Protein AF-A0A1S4J9V7-F1 (afdb_monomer)

Mean predicted aligned error: 9.52 Å

Organism: Culex quinquefasciatus (NCBI:txid7176)

InterPro domains:
  IPR004882 Luc7-related [PF03194] (5-52)
  IPR004882 Luc7-related [PTHR12375] (4-52)

Structure (mmCIF, N/CA/C/O backbone):
data_AF-A0A1S4J9V7-F1
#
_entry.id   AF-A0A1S4J9V7-F1
#
loop_
_atom_site.group_PDB
_atom_site.id
_atom_site.type_symbol
_atom_site.label_atom_id
_atom_site.label_alt_id
_atom_site.label_comp_id
_atom_site.label_asym_id
_atom_site.label_entity_id
_atom_site.label_seq_id
_atom_site.pdbx_PDB_ins_code
_atom_site.Ca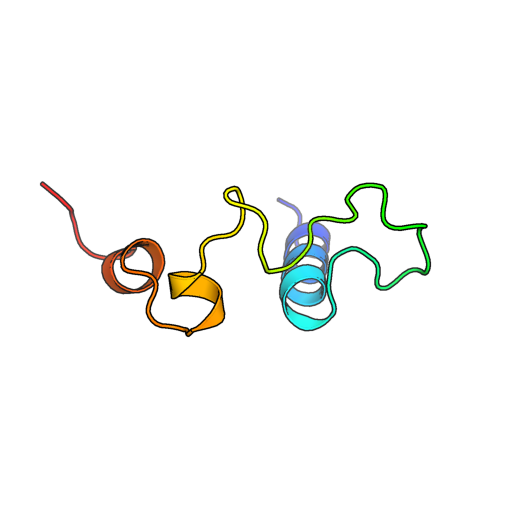rtn_x
_atom_site.Cartn_y
_atom_site.Cartn_z
_atom_site.occupancy
_atom_site.B_iso_or_equiv
_atom_site.auth_seq_id
_atom_site.auth_comp_id
_atom_site.auth_asym_id
_atom_site.auth_atom_id
_atom_site.pdbx_PDB_model_num
ATOM 1 N N . MET A 1 1 ? 11.441 6.715 13.337 1.00 59.66 1 MET A N 1
ATOM 2 C CA . MET A 1 1 ? 10.779 7.191 12.107 1.00 59.66 1 MET A CA 1
ATOM 3 C C . MET A 1 1 ? 11.116 8.661 11.964 1.00 59.66 1 MET A C 1
ATOM 5 O O . MET A 1 1 ? 10.490 9.487 12.614 1.00 59.66 1 MET A O 1
ATOM 9 N N . THR A 1 2 ? 12.176 8.985 11.231 1.00 84.19 2 THR A N 1
ATOM 10 C CA . THR A 1 2 ? 12.482 10.381 10.899 1.00 84.19 2 THR A CA 1
ATOM 11 C C . THR A 1 2 ? 11.586 10.832 9.740 1.00 84.19 2 THR A C 1
ATOM 13 O O . THR A 1 2 ? 11.062 9.994 9.004 1.00 84.19 2 THR A O 1
ATOM 16 N N . ALA A 1 3 ? 11.394 12.139 9.547 1.00 83.81 3 ALA A N 1
ATOM 17 C CA . ALA A 1 3 ? 10.597 12.654 8.426 1.00 83.81 3 ALA A CA 1
ATOM 18 C C . ALA A 1 3 ? 11.132 12.174 7.060 1.00 83.81 3 ALA A C 1
ATOM 20 O O . ALA A 1 3 ? 10.364 11.896 6.140 1.00 83.81 3 ALA A O 1
ATOM 21 N N . HIS A 1 4 ? 12.453 11.996 6.950 1.00 84.75 4 HIS A N 1
ATOM 22 C CA . HIS A 1 4 ? 13.090 11.420 5.768 1.00 84.75 4 HIS A CA 1
ATOM 23 C C . HIS A 1 4 ? 12.690 9.960 5.527 1.00 84.75 4 HIS A C 1
ATOM 25 O O . HIS A 1 4 ? 12.461 9.585 4.378 1.00 84.75 4 HIS A O 1
ATOM 31 N N . ASP A 1 5 ? 12.534 9.157 6.583 1.00 84.62 5 ASP A N 1
ATOM 32 C CA . ASP A 1 5 ? 12.098 7.759 6.461 1.00 84.62 5 ASP A CA 1
ATOM 33 C C . ASP A 1 5 ? 10.644 7.661 5.990 1.00 84.62 5 ASP A C 1
ATOM 35 O O . ASP A 1 5 ? 10.320 6.817 5.157 1.00 84.62 5 ASP A O 1
ATOM 39 N N . GLN A 1 6 ? 9.770 8.553 6.471 1.00 84.44 6 GLN A N 1
ATOM 40 C CA . GLN A 1 6 ? 8.377 8.617 6.015 1.00 84.44 6 GLN A CA 1
ATOM 41 C C . GLN A 1 6 ? 8.279 9.016 4.543 1.00 84.44 6 GLN A C 1
ATOM 43 O O . GLN A 1 6 ? 7.583 8.354 3.774 1.00 84.44 6 GLN A O 1
ATOM 48 N N . MET A 1 7 ? 9.014 10.052 4.128 1.00 84.19 7 MET A N 1
ATOM 49 C CA . MET A 1 7 ? 9.064 10.452 2.719 1.00 84.19 7 MET A CA 1
ATOM 50 C C . MET A 1 7 ? 9.631 9.332 1.840 1.00 84.19 7 MET A C 1
ATOM 52 O O . MET A 1 7 ? 9.137 9.091 0.738 1.00 84.19 7 MET A O 1
ATOM 56 N N . ARG A 1 8 ? 10.637 8.598 2.332 1.00 82.81 8 ARG A N 1
ATOM 57 C CA . ARG A 1 8 ? 11.192 7.443 1.626 1.00 82.81 8 ARG A CA 1
ATOM 58 C C . ARG A 1 8 ? 10.140 6.347 1.455 1.00 82.81 8 ARG A C 1
ATOM 60 O O . ARG A 1 8 ? 9.932 5.922 0.323 1.00 82.81 8 ARG A O 1
ATOM 67 N N . ALA A 1 9 ? 9.448 5.963 2.524 1.00 82.38 9 ALA A N 1
ATOM 68 C CA . ALA A 1 9 ? 8.417 4.929 2.493 1.00 82.38 9 ALA A CA 1
ATOM 69 C C . ALA A 1 9 ? 7.255 5.282 1.549 1.00 82.38 9 ALA A C 1
ATOM 71 O O . ALA A 1 9 ? 6.806 4.432 0.784 1.00 82.38 9 ALA A O 1
ATOM 72 N N . MET A 1 10 ? 6.817 6.543 1.543 1.00 83.38 10 MET A N 1
ATOM 73 C CA . MET A 1 10 ? 5.754 7.009 0.647 1.00 83.38 10 MET A CA 1
ATOM 74 C C . MET A 1 10 ? 6.159 6.896 -0.827 1.00 83.38 10 MET A C 1
ATOM 76 O O . MET A 1 10 ? 5.391 6.442 -1.671 1.00 83.38 10 MET A O 1
ATOM 80 N N . LEU A 1 11 ? 7.402 7.258 -1.142 1.00 81.25 11 LEU A N 1
ATOM 81 C CA . LEU A 1 11 ? 7.928 7.121 -2.496 1.00 81.25 11 LEU A CA 1
ATOM 82 C C . LEU A 1 11 ? 8.140 5.653 -2.898 1.00 81.25 11 LEU A C 1
ATOM 84 O O . LEU A 1 11 ? 7.970 5.327 -4.069 1.00 81.25 11 LEU A O 1
ATOM 88 N N . ASP A 1 12 ? 8.484 4.769 -1.957 1.00 81.69 12 ASP A N 1
ATOM 89 C CA . ASP A 1 12 ? 8.595 3.327 -2.221 1.00 81.69 12 ASP A CA 1
ATOM 90 C C . ASP A 1 12 ? 7.228 2.690 -2.507 1.00 81.69 12 ASP A C 1
ATOM 92 O O . ASP A 1 12 ? 7.142 1.789 -3.338 1.00 81.69 12 ASP A O 1
ATOM 96 N N . GLN A 1 13 ? 6.156 3.181 -1.879 1.00 77.00 13 GLN A N 1
ATOM 97 C CA . GLN A 1 13 ? 4.787 2.778 -2.212 1.00 77.00 13 GLN A CA 1
ATOM 98 C C . GLN A 1 13 ? 4.380 3.228 -3.621 1.00 77.00 13 GLN A C 1
ATOM 100 O O . GLN A 1 13 ? 3.739 2.466 -4.338 1.00 77.00 13 GLN A O 1
ATOM 105 N N . LEU A 1 14 ? 4.761 4.444 -4.028 1.00 78.50 14 LEU A N 1
ATOM 106 C CA . LEU A 1 14 ? 4.351 5.023 -5.311 1.00 78.50 14 LEU A CA 1
ATOM 107 C C . LEU A 1 14 ? 5.173 4.509 -6.504 1.00 78.50 14 LEU A C 1
ATOM 109 O O . LEU A 1 14 ? 4.623 4.244 -7.569 1.00 78.50 14 LEU A O 1
ATOM 113 N N . MET A 1 15 ? 6.491 4.393 -6.335 1.00 77.12 15 MET A N 1
ATOM 114 C CA . MET A 1 15 ? 7.442 4.117 -7.422 1.00 77.12 15 MET A CA 1
ATOM 115 C C . MET A 1 15 ? 8.081 2.725 -7.324 1.00 77.12 15 MET A C 1
ATOM 117 O O . MET A 1 15 ? 8.859 2.338 -8.197 1.00 77.12 15 MET A O 1
ATOM 121 N N . GLY A 1 16 ? 7.777 1.973 -6.264 1.00 74.81 16 GLY A N 1
ATOM 122 C CA . GLY A 1 16 ? 8.434 0.714 -5.934 1.00 74.81 16 GLY A CA 1
ATOM 123 C C . GLY A 1 16 ? 9.778 0.911 -5.222 1.00 74.81 16 GLY A C 1
ATOM 124 O O . GLY A 1 16 ? 10.488 1.903 -5.403 1.00 74.81 16 GLY A O 1
ATOM 125 N N . THR A 1 17 ? 10.172 -0.086 -4.430 1.00 75.12 17 THR A N 1
ATOM 126 C CA . THR A 1 17 ? 11.423 -0.082 -3.645 1.00 75.12 17 THR A CA 1
ATOM 127 C C . THR A 1 17 ? 12.696 -0.114 -4.502 1.00 75.12 17 THR A C 1
ATOM 129 O O . THR A 1 17 ? 13.780 0.171 -4.002 1.00 75.12 17 THR A O 1
ATOM 132 N N . SER A 1 18 ? 12.592 -0.424 -5.800 1.00 70.56 18 SER A N 1
ATOM 133 C CA . SER A 1 18 ? 13.727 -0.503 -6.740 1.00 70.56 18 S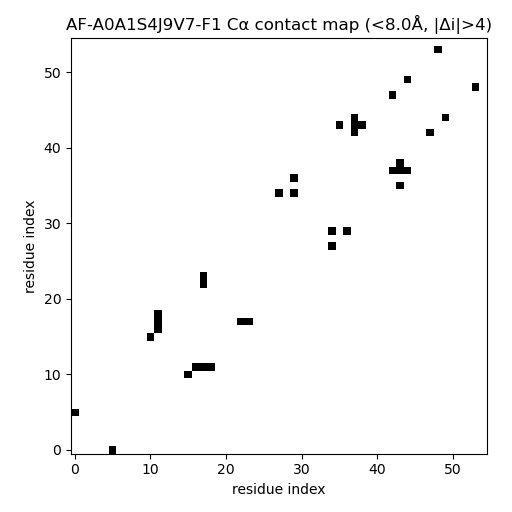ER A CA 1
ATOM 134 C C . SER A 1 18 ? 13.966 0.769 -7.565 1.00 70.56 18 SER A C 1
ATOM 136 O O . SER A 1 18 ? 14.747 0.745 -8.514 1.00 70.56 18 SER A O 1
ATOM 138 N N . ARG A 1 19 ? 13.342 1.900 -7.211 1.00 69.25 19 ARG A N 1
ATOM 139 C CA . ARG A 1 19 ? 13.458 3.183 -7.939 1.00 69.25 19 ARG A CA 1
ATOM 140 C C . ARG A 1 19 ? 14.886 3.709 -8.147 1.00 69.25 19 ARG A C 1
ATOM 142 O O . ARG A 1 19 ? 15.113 4.472 -9.076 1.00 69.25 19 ARG A O 1
ATOM 149 N N . ASN A 1 20 ? 15.845 3.300 -7.313 1.00 73.44 20 ASN A N 1
ATOM 150 C CA . ASN A 1 20 ? 17.242 3.750 -7.389 1.00 73.44 20 ASN A CA 1
ATOM 151 C C . ASN A 1 20 ? 18.131 2.855 -8.275 1.00 73.44 20 ASN A C 1
ATOM 153 O O . ASN A 1 20 ? 19.353 2.942 -8.195 1.00 73.44 20 ASN A O 1
ATOM 157 N N . GLY A 1 21 ? 17.549 1.962 -9.083 1.00 66.12 21 GLY A N 1
ATOM 158 C CA . GLY A 1 21 ? 18.323 1.057 -9.940 1.00 66.12 21 GLY A CA 1
ATOM 159 C C . GLY A 1 21 ? 19.040 -0.060 -9.175 1.00 66.12 21 GLY A C 1
ATOM 160 O O . GLY A 1 21 ? 19.876 -0.762 -9.742 1.00 66.12 21 GLY A O 1
ATOM 161 N N . GLU A 1 22 ? 18.710 -0.259 -7.895 1.00 70.12 22 GLU A N 1
ATOM 162 C CA . GLU A 1 22 ? 19.133 -1.449 -7.165 1.00 70.12 22 GLU A CA 1
ATOM 163 C C . GLU A 1 22 ? 18.515 -2.676 -7.843 1.00 70.12 22 GLU A C 1
ATOM 165 O O . GLU A 1 22 ? 17.294 -2.758 -8.001 1.00 70.12 22 GLU A O 1
ATOM 170 N N . THR A 1 23 ? 19.359 -3.630 -8.260 1.00 58.78 23 THR A N 1
ATOM 171 C CA . THR A 1 23 ? 18.900 -4.938 -8.746 1.00 58.78 23 THR A CA 1
ATOM 172 C C . THR A 1 23 ? 17.958 -5.499 -7.698 1.00 58.78 23 THR A C 1
ATOM 174 O O . THR A 1 23 ? 18.375 -5.743 -6.564 1.00 58.78 23 THR A O 1
ATOM 177 N N . ASN A 1 24 ? 16.684 -5.631 -8.064 1.00 59.91 24 ASN A N 1
ATOM 178 C CA . ASN A 1 24 ? 15.632 -6.014 -7.145 1.00 59.91 24 ASN A CA 1
ATOM 179 C C . ASN A 1 24 ? 15.972 -7.391 -6.559 1.00 59.91 24 ASN A C 1
ATOM 181 O O . ASN A 1 24 ? 15.758 -8.421 -7.197 1.00 59.91 24 ASN A O 1
ATOM 185 N N . ARG A 1 25 ? 16.545 -7.406 -5.346 1.00 57.97 25 ARG A N 1
ATOM 186 C CA . ARG A 1 25 ? 16.927 -8.637 -4.632 1.00 57.97 25 ARG A CA 1
ATOM 187 C C . ARG A 1 25 ? 15.715 -9.538 -4.381 1.00 57.97 25 ARG A C 1
ATOM 189 O O . ARG A 1 25 ? 15.882 -10.716 -4.086 1.00 57.97 25 ARG A O 1
ATOM 196 N N . TYR A 1 26 ? 14.511 -8.995 -4.548 1.00 59.84 26 TYR A N 1
ATOM 197 C CA . TYR A 1 26 ? 13.244 -9.685 -4.429 1.00 59.84 26 TYR A CA 1
A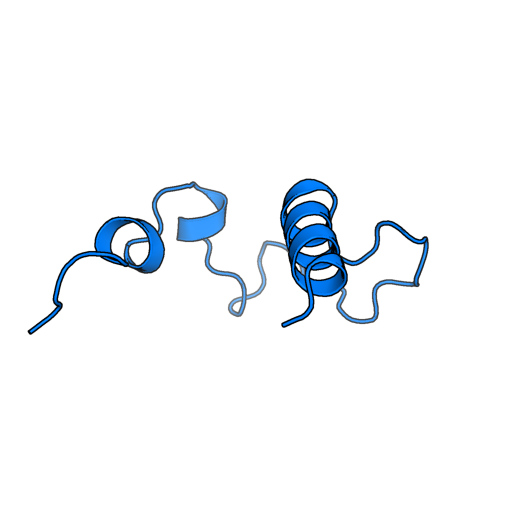TOM 198 C C . TYR A 1 26 ? 12.472 -9.552 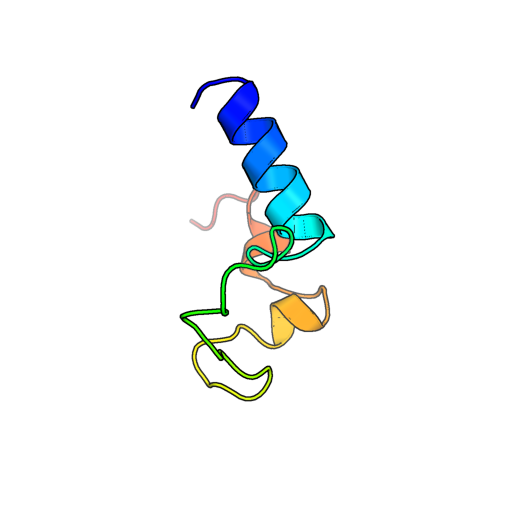-5.747 1.00 59.84 26 TYR A C 1
ATOM 200 O O . TYR A 1 26 ? 11.605 -8.696 -5.904 1.00 59.84 26 TYR A O 1
ATOM 208 N N . SER A 1 27 ? 12.755 -10.435 -6.710 1.00 65.81 27 SER A N 1
ATOM 209 C CA . SER A 1 27 ? 11.882 -10.659 -7.875 1.00 65.81 27 SER A CA 1
ATOM 210 C C . SER A 1 27 ? 10.580 -11.342 -7.426 1.00 65.81 27 SER A C 1
ATOM 212 O O . SER A 1 27 ? 10.260 -12.461 -7.822 1.00 65.81 27 SER A O 1
ATOM 214 N N . THR A 1 28 ? 9.837 -10.701 -6.526 1.00 72.06 28 THR A N 1
ATOM 215 C CA . THR A 1 28 ? 8.528 -11.168 -6.093 1.00 72.06 28 THR A CA 1
ATOM 216 C C . THR A 1 28 ? 7.567 -10.864 -7.223 1.00 72.06 28 THR A C 1
ATOM 218 O O . THR A 1 28 ? 7.225 -9.714 -7.497 1.00 72.06 28 THR A O 1
ATOM 221 N N . LYS A 1 29 ? 7.185 -11.909 -7.944 1.00 79.12 29 LYS A N 1
ATOM 222 C CA . LYS A 1 29 ? 6.282 -11.785 -9.081 1.00 79.12 29 LYS A CA 1
ATOM 223 C C . LYS A 1 29 ? 4.856 -11.608 -8.572 1.00 79.12 29 LYS A C 1
ATOM 225 O O . LYS A 1 29 ? 4.496 -12.144 -7.530 1.00 79.12 29 LYS A O 1
ATOM 230 N N . PHE A 1 30 ? 4.018 -10.917 -9.340 1.00 76.94 30 PHE A N 1
ATOM 231 C CA . PHE A 1 30 ? 2.627 -10.626 -8.957 1.00 76.94 30 PHE A CA 1
ATOM 232 C C . PHE A 1 30 ? 1.780 -11.873 -8.649 1.00 76.94 30 PHE A C 1
ATOM 234 O O . PHE A 1 30 ? 0.782 -11.796 -7.938 1.00 76.94 30 PHE A O 1
ATOM 241 N N . TYR A 1 31 ? 2.171 -13.031 -9.180 1.00 80.44 31 TYR A N 1
ATOM 242 C CA . TYR A 1 31 ? 1.493 -14.304 -8.952 1.00 80.44 31 TYR A CA 1
ATOM 243 C C . TYR A 1 31 ? 1.992 -15.081 -7.728 1.00 80.44 31 TYR A C 1
ATOM 245 O O . TYR A 1 31 ? 1.388 -16.100 -7.396 1.00 80.44 31 TYR A O 1
ATOM 253 N N . ASP A 1 32 ? 3.046 -14.621 -7.049 1.00 84.50 32 ASP A N 1
ATOM 254 C CA . ASP A 1 32 ? 3.543 -15.254 -5.827 1.00 84.50 32 ASP A CA 1
ATOM 255 C C . ASP A 1 32 ? 2.435 -15.290 -4.755 1.00 84.50 32 ASP A C 1
ATOM 257 O O . ASP A 1 32 ? 1.638 -14.359 -4.612 1.00 84.50 32 ASP A O 1
ATOM 261 N N . ASN A 1 33 ? 2.363 -16.388 -4.004 1.00 84.44 33 ASN A N 1
ATOM 262 C CA . ASN A 1 33 ? 1.407 -16.563 -2.910 1.00 84.44 33 ASN A CA 1
ATOM 263 C C . ASN A 1 33 ? 1.672 -15.613 -1.737 1.00 84.44 33 ASN A C 1
ATOM 265 O O . ASN A 1 33 ? 0.778 -15.371 -0.932 1.00 84.44 33 ASN A O 1
ATOM 269 N N . LYS A 1 34 ? 2.884 -15.056 -1.643 1.00 81.94 34 LYS A N 1
ATOM 270 C CA . LYS A 1 34 ? 3.243 -14.042 -0.646 1.00 81.94 34 LYS A CA 1
ATO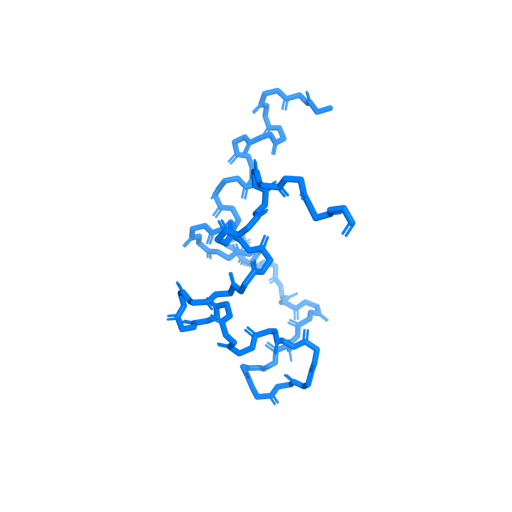M 271 C C . LYS A 1 34 ? 2.676 -12.658 -0.967 1.00 81.94 34 LYS A C 1
ATOM 273 O O . LYS A 1 34 ? 2.678 -11.792 -0.097 1.00 81.94 34 LYS A O 1
ATOM 278 N N . VAL A 1 35 ? 2.204 -12.434 -2.195 1.00 83.88 35 VAL A N 1
ATOM 279 C CA . VAL A 1 35 ? 1.602 -11.163 -2.603 1.00 83.88 35 VAL A CA 1
ATOM 280 C C . VAL A 1 35 ? 0.105 -11.200 -2.329 1.00 83.88 35 VAL A C 1
ATOM 282 O O . VAL A 1 35 ? -0.621 -12.061 -2.832 1.00 83.88 35 VAL A O 1
ATOM 285 N N . CYS A 1 36 ? -0.380 -10.228 -1.557 1.00 85.19 36 CYS A N 1
ATOM 286 C CA . CYS A 1 36 ? -1.810 -10.054 -1.345 1.00 85.19 36 CYS A CA 1
ATOM 287 C C . CYS A 1 36 ? -2.478 -9.599 -2.652 1.00 85.19 36 CYS A C 1
ATOM 289 O O . CYS A 1 36 ? -2.347 -8.451 -3.076 1.00 85.19 36 CYS A O 1
ATOM 291 N N . LYS A 1 37 ? -3.215 -10.506 -3.299 1.00 86.94 37 LYS A N 1
ATOM 292 C CA . LYS A 1 37 ? -3.904 -10.213 -4.566 1.00 86.94 37 LYS A CA 1
ATOM 293 C C . LYS A 1 37 ? -5.041 -9.208 -4.374 1.00 86.94 37 LYS A C 1
ATOM 295 O O . LYS A 1 37 ? -5.221 -8.328 -5.205 1.00 86.94 37 LYS A O 1
ATOM 300 N N . SER A 1 38 ? -5.758 -9.279 -3.252 1.00 85.19 38 SER A N 1
ATOM 301 C CA . SER A 1 38 ? -6.819 -8.316 -2.924 1.00 85.19 38 SER A CA 1
ATOM 302 C C . SER A 1 38 ? -6.282 -6.896 -2.731 1.00 85.19 38 SER A C 1
ATOM 304 O O . SER A 1 38 ? -6.989 -5.939 -3.024 1.00 85.19 38 SER A O 1
ATOM 306 N N . PHE A 1 39 ? -5.027 -6.756 -2.291 1.00 84.81 39 PHE A N 1
ATOM 307 C CA . PHE A 1 39 ? -4.340 -5.466 -2.203 1.00 84.81 39 PHE A CA 1
ATOM 308 C C . PHE A 1 39 ? -3.999 -4.901 -3.581 1.00 84.81 39 PHE A C 1
ATOM 310 O O . PHE A 1 39 ? -4.287 -3.740 -3.844 1.00 84.81 39 PHE A O 1
ATOM 317 N N . LEU A 1 40 ? -3.510 -5.731 -4.508 1.00 83.62 40 LEU A N 1
ATOM 318 C CA . LEU A 1 40 ? -3.312 -5.321 -5.908 1.00 83.62 40 LEU A CA 1
ATOM 319 C C . LEU A 1 40 ? -4.613 -4.854 -6.584 1.00 83.62 40 LEU A C 1
ATOM 321 O O . LEU A 1 40 ? -4.570 -4.022 -7.483 1.00 83.62 40 LEU A O 1
ATOM 325 N N . LEU A 1 41 ? -5.758 -5.390 -6.156 1.00 85.94 41 LEU A N 1
ATOM 326 C CA . LEU A 1 41 ? -7.087 -5.019 -6.649 1.00 85.94 41 LEU A CA 1
ATOM 327 C C . LEU A 1 41 ? -7.734 -3.858 -5.864 1.00 85.94 41 LEU A C 1
ATOM 329 O O . LEU A 1 41 ? -8.884 -3.519 -6.131 1.00 85.94 41 LEU A O 1
ATOM 333 N N . GLY A 1 42 ? -7.038 -3.266 -4.886 1.00 80.88 42 GLY A N 1
ATOM 334 C CA . GLY A 1 42 ? -7.535 -2.134 -4.089 1.00 80.88 42 GLY A CA 1
ATOM 335 C C . GLY A 1 42 ? -8.674 -2.472 -3.119 1.00 80.88 42 GLY A C 1
ATOM 336 O O . GLY A 1 42 ? -9.344 -1.578 -2.617 1.00 80.88 42 GLY A O 1
ATOM 337 N N . CYS A 1 43 ? -8.921 -3.756 -2.858 1.00 83.81 43 CYS A N 1
ATOM 338 C CA . CYS A 1 43 ? -10.026 -4.241 -2.025 1.00 83.81 43 CYS A CA 1
ATOM 339 C C . CYS A 1 43 ? -9.515 -5.056 -0.826 1.00 83.81 43 CYS A C 1
ATOM 341 O O . CYS A 1 43 ? -10.157 -6.014 -0.393 1.00 83.81 43 CYS A O 1
ATOM 343 N N . CYS A 1 44 ? -8.322 -4.747 -0.312 1.00 85.31 44 CYS A N 1
ATOM 344 C CA . CYS A 1 44 ? -7.750 -5.506 0.792 1.00 85.31 44 CYS A CA 1
ATOM 345 C C . CYS A 1 44 ? -8.551 -5.260 2.083 1.00 85.31 44 CYS A C 1
ATOM 347 O O . CYS A 1 44 ? -8.580 -4.128 2.569 1.00 85.31 44 CYS A O 1
ATOM 349 N N . PRO A 1 45 ? -9.142 -6.296 2.706 1.00 81.56 45 P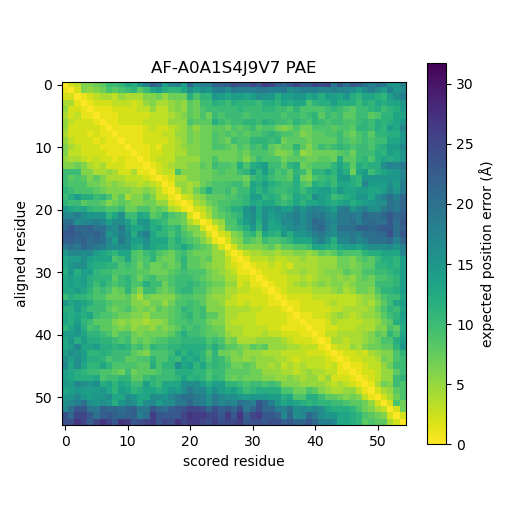RO A N 1
ATOM 350 C CA . PRO A 1 45 ? -9.906 -6.119 3.938 1.00 81.56 45 PRO A CA 1
ATOM 351 C C . PRO A 1 45 ? -9.042 -5.600 5.095 1.00 81.56 45 PRO A C 1
ATOM 353 O O . PRO A 1 45 ? -9.553 -4.892 5.951 1.00 81.56 45 PRO A O 1
ATOM 356 N N . HIS A 1 46 ? -7.733 -5.886 5.101 1.00 83.31 46 HIS A N 1
ATOM 357 C CA . HIS A 1 46 ? -6.806 -5.330 6.095 1.00 83.31 46 HIS A CA 1
ATOM 358 C C . HIS A 1 46 ? -6.635 -3.812 5.991 1.00 83.31 46 HIS A C 1
ATOM 360 O O . HIS A 1 46 ? -6.347 -3.180 6.998 1.00 83.31 46 HIS A O 1
ATOM 366 N N . GLU A 1 47 ? -6.792 -3.238 4.798 1.00 78.31 47 GLU A N 1
ATOM 367 C CA . GLU A 1 47 ? -6.650 -1.797 4.568 1.00 78.31 47 GLU A CA 1
ATOM 368 C C . GLU A 1 47 ? -7.982 -1.077 4.815 1.00 78.31 47 GLU A C 1
ATOM 370 O O . GLU A 1 47 ? -8.034 -0.068 5.511 1.00 78.31 47 GLU A O 1
ATOM 375 N N . ILE A 1 48 ? -9.090 -1.661 4.345 1.00 81.19 48 ILE A N 1
ATOM 376 C CA . ILE A 1 48 ? -10.444 -1.117 4.542 1.00 81.19 48 ILE A CA 1
ATOM 377 C C . ILE A 1 48 ? -10.823 -1.090 6.031 1.00 81.19 48 ILE A C 1
ATOM 379 O O . ILE A 1 48 ? -11.438 -0.137 6.505 1.00 81.19 48 ILE A O 1
ATOM 383 N N . LEU A 1 49 ? -10.452 -2.133 6.779 1.00 81.38 49 LEU A N 1
ATOM 384 C CA . LEU A 1 49 ? -10.800 -2.289 8.194 1.00 81.38 49 LEU A CA 1
ATOM 385 C C . LEU A 1 49 ? -9.684 -1.831 9.140 1.00 81.38 49 LEU A C 1
ATOM 387 O O . LEU A 1 49 ? -9.823 -1.985 10.352 1.00 81.38 49 LEU A O 1
ATOM 391 N N . GLN A 1 50 ? -8.597 -1.248 8.623 1.00 76.19 50 GLN A N 1
ATOM 392 C CA . GLN A 1 50 ? -7.409 -0.893 9.410 1.00 76.19 50 GLN A CA 1
ATOM 393 C C . GLN A 1 50 ? -7.709 0.088 10.559 1.00 76.19 50 GLN A C 1
ATOM 395 O O . GLN A 1 50 ? -7.010 0.088 11.569 1.00 76.19 50 GLN A O 1
ATOM 400 N N . SER A 1 51 ? -8.776 0.883 10.423 1.00 66.12 51 SER A N 1
ATOM 401 C CA . SER A 1 51 ? -9.255 1.844 11.430 1.00 66.12 51 SER A CA 1
ATOM 402 C C . SER A 1 51 ? -10.486 1.366 12.210 1.00 66.12 51 SER A C 1
ATOM 404 O O . SER A 1 51 ? -11.031 2.116 13.019 1.00 66.12 51 SER A O 1
ATOM 406 N N . THR A 1 52 ? -10.953 0.138 11.980 1.00 72.62 52 THR A N 1
ATOM 407 C CA . THR A 1 52 ? -12.079 -0.447 12.718 1.00 72.62 52 THR A CA 1
ATOM 408 C C . THR A 1 52 ? -11.560 -1.444 13.744 1.00 72.62 52 THR A C 1
ATOM 410 O O . THR A 1 52 ? -10.738 -2.302 13.433 1.00 72.62 52 THR A O 1
ATOM 413 N N . VAL A 1 53 ? -12.027 -1.331 14.988 1.00 63.97 53 VAL A N 1
ATOM 414 C CA . VAL A 1 53 ? -11.704 -2.282 16.056 1.00 63.97 53 VAL A CA 1
ATOM 415 C C . VAL A 1 53 ? -12.277 -3.658 15.706 1.00 63.97 53 VAL A C 1
ATOM 417 O O . VAL A 1 53 ? -13.457 -3.919 15.928 1.00 63.97 53 VAL A O 1
ATOM 420 N N . SER A 1 54 ? -11.448 -4.544 15.149 1.00 59.09 54 SER A N 1
ATOM 421 C CA . SER A 1 54 ? -11.763 -5.972 15.067 1.00 59.09 54 SER A CA 1
ATOM 422 C 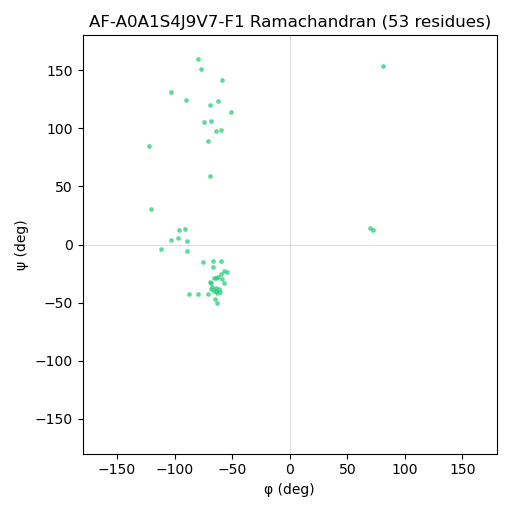C . SER A 1 54 ? -11.680 -6.533 16.485 1.00 59.09 54 SER A C 1
ATOM 424 O O . SER A 1 54 ? -10.602 -6.891 16.956 1.00 59.09 54 SER A O 1
ATOM 426 N N . ARG A 1 55 ? -12.808 -6.479 17.195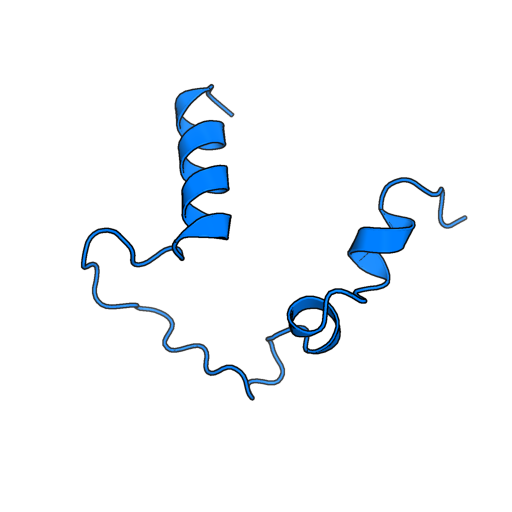 1.00 50.88 55 ARG A N 1
ATOM 427 C CA . ARG A 1 55 ? -13.007 -7.180 18.465 1.00 50.88 55 ARG A CA 1
ATOM 428 C C . ARG A 1 55 ? -12.951 -8.688 18.264 1.00 50.88 55 ARG A C 1
ATOM 430 O O . ARG A 1 55 ? -13.393 -9.145 17.186 1.00 50.88 55 ARG A O 1
#

Secondary structure (DSSP, 8-state):
--HHHHHHHHHHHHH-TTTT----S----TT-TTS-HHHHTT--HHHHTTTS---

Foldseek 3Di:
DDPVVVVLVVVCVVPNPCNVVPPPPDPPDCPDPPHDVCVVVVNDPCVVCVVPPPD

Solvent-accessible surface area (backbone atoms only — not comparable to full-atom values): 3667 Å² total; per-residue (Å²): 134,52,74,66,52,52,55,50,52,54,47,30,72,74,64,39,85,45,69,82,71,53,78,63,90,69,83,74,51,87,82,40,88,89,47,64,61,46,50,79,68,75,63,29,64,71,66,76,42,64,88,53,88,83,122

Radius of gyration: 14.27 Å; Cα contacts (8 Å, |Δi|>4): 18; chains: 1; bounding box: 32×29×28 Å

Sequence (55 aa):
MTAHDQM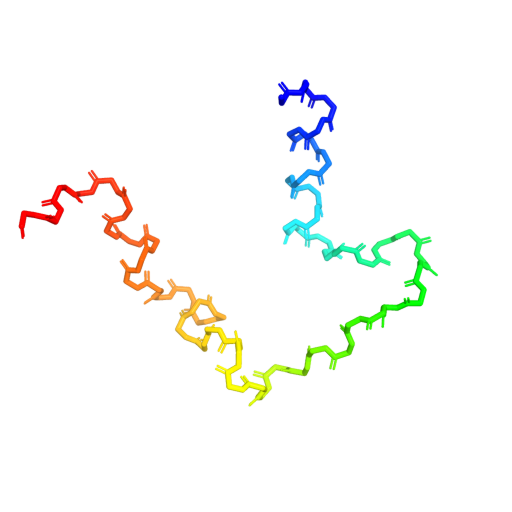RAMLDQLMGTSRNGETNRYSTKFYDNKVCKSFLLGCCPHEILQSTVSR

pLDDT: mean 76.57, std 9.18, range [50.88, 86.94]